Protein AF-A0A6D2J225-F1 (afdb_monomer_lite)

Sequence (100 aa):
MMEEILPDSVEFRIPGHLERPYDAPAGWMCLYECMFTEFGMNFPLSPLFLQFAADRGVPTSQLTHGVVRHIVFTEALARAAGVVFDRLVIKDDGVVNRIK

Structure (mmCIF, N/CA/C/O backbone):
data_AF-A0A6D2J225-F1
#
_entry.id   AF-A0A6D2J225-F1
#
loop_
_atom_site.group_PDB
_atom_site.id
_atom_site.type_symbol
_atom_site.label_atom_id
_atom_site.label_alt_id
_atom_site.label_comp_id
_atom_site.label_asym_id
_atom_site.label_entity_id
_atom_site.label_seq_id
_atom_site.pdbx_PDB_ins_code
_atom_site.Cartn_x
_atom_site.Cartn_y
_atom_site.Cartn_z
_atom_site.occupancy
_atom_site.B_iso_or_equiv
_atom_site.auth_seq_id
_atom_site.auth_comp_id
_atom_site.auth_asym_id
_atom_site.auth_atom_id
_atom_site.pdbx_PDB_model_num
ATOM 1 N N . MET A 1 1 ? 7.426 -18.902 -7.276 1.00 39.75 1 MET A N 1
ATOM 2 C CA . MET A 1 1 ? 6.743 -17.846 -8.047 1.00 39.75 1 MET A CA 1
ATOM 3 C C . MET A 1 1 ? 5.267 -18.149 -7.958 1.00 39.75 1 MET A C 1
ATOM 5 O O . MET A 1 1 ? 4.865 -19.195 -8.445 1.00 39.75 1 MET A O 1
ATOM 9 N N . MET A 1 2 ? 4.514 -17.351 -7.210 1.00 40.78 2 MET A N 1
ATOM 10 C CA . MET A 1 2 ? 3.079 -17.559 -7.053 1.00 40.78 2 MET A CA 1
ATOM 11 C C . MET A 1 2 ? 2.405 -16.824 -8.211 1.00 40.78 2 MET A C 1
ATOM 13 O O . MET A 1 2 ? 2.425 -15.599 -8.245 1.00 40.78 2 MET A O 1
ATOM 17 N N . GLU A 1 3 ? 1.901 -17.570 -9.195 1.00 43.62 3 GLU A N 1
ATOM 18 C CA . GLU A 1 3 ? 0.947 -17.059 -10.185 1.00 43.62 3 GLU A CA 1
ATOM 19 C C . GLU A 1 3 ? -0.397 -16.845 -9.473 1.00 43.62 3 GLU A C 1
ATOM 21 O O . GLU A 1 3 ? -1.339 -17.617 -9.631 1.00 43.62 3 GLU A O 1
ATOM 26 N N . GLU A 1 4 ? -0.489 -15.825 -8.620 1.00 58.62 4 GLU A N 1
ATOM 27 C CA . GLU A 1 4 ? -1.797 -15.239 -8.346 1.00 58.62 4 GLU A CA 1
ATOM 28 C C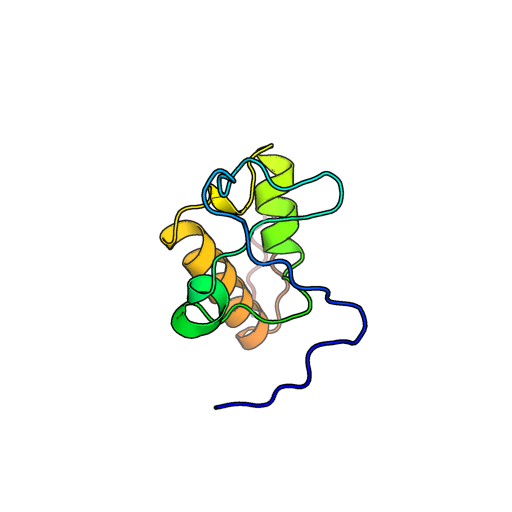 . GLU A 1 4 ? -2.162 -14.411 -9.574 1.00 58.62 4 GLU A C 1
ATOM 30 O O . GLU A 1 4 ? -1.495 -13.431 -9.907 1.00 58.62 4 GLU A O 1
ATOM 35 N N . ILE A 1 5 ? -3.178 -14.878 -10.298 1.00 59.19 5 ILE A N 1
ATOM 36 C CA . ILE A 1 5 ? -3.710 -14.204 -11.478 1.00 59.19 5 ILE A CA 1
ATOM 37 C C . ILE A 1 5 ? -4.188 -12.825 -11.017 1.00 59.19 5 ILE A C 1
ATOM 39 O O . ILE A 1 5 ? -5.167 -12.706 -10.278 1.00 59.19 5 ILE A O 1
ATOM 43 N N . LEU A 1 6 ? -3.443 -11.792 -11.410 1.00 68.12 6 LEU A N 1
ATOM 44 C CA . LEU A 1 6 ? -3.800 -10.402 -11.164 1.00 68.12 6 LEU A CA 1
ATOM 45 C C . LEU A 1 6 ? -5.194 -10.130 -11.746 1.00 68.12 6 LEU A C 1
ATOM 47 O O . LEU A 1 6 ? -5.505 -10.645 -12.820 1.00 68.12 6 LEU A O 1
ATOM 51 N N . PRO A 1 7 ? -6.040 -9.331 -11.073 1.00 73.81 7 PRO A N 1
ATOM 52 C CA . PRO A 1 7 ? -7.346 -8.991 -11.620 1.00 73.81 7 PRO A CA 1
ATOM 53 C C . PRO A 1 7 ? -7.202 -8.305 -12.985 1.00 73.81 7 PRO A C 1
ATOM 55 O O . PRO A 1 7 ? -6.353 -7.424 -13.129 1.00 73.81 7 PRO A O 1
ATOM 58 N N . ASP A 1 8 ? -8.091 -8.613 -13.937 1.00 78.06 8 ASP A N 1
ATOM 59 C CA . ASP A 1 8 ? -8.126 -7.992 -15.279 1.00 78.06 8 ASP A CA 1
ATOM 60 C C . ASP A 1 8 ? -8.223 -6.451 -15.239 1.00 78.06 8 ASP A C 1
ATOM 62 O O . ASP A 1 8 ? -7.954 -5.768 -16.223 1.00 78.06 8 ASP A O 1
ATOM 66 N N . SER A 1 9 ? -8.617 -5.887 -14.093 1.00 80.62 9 SER A N 1
ATOM 67 C CA . SER A 1 9 ? -8.736 -4.449 -13.853 1.00 80.62 9 SER A CA 1
ATOM 68 C C . SER A 1 9 ? -7.430 -3.756 -13.443 1.00 80.62 9 SER A C 1
ATOM 70 O O . SER A 1 9 ? -7.462 -2.559 -13.160 1.00 80.62 9 SER A O 1
ATOM 72 N N . VAL A 1 10 ? -6.313 -4.479 -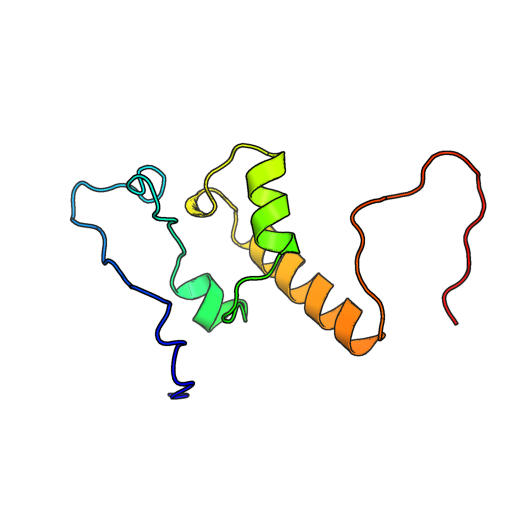13.313 1.00 83.12 10 VAL A N 1
ATOM 73 C CA . VAL A 1 10 ? -5.023 -3.907 -12.897 1.00 83.12 10 VAL A CA 1
ATOM 74 C C . VAL A 1 10 ? -4.107 -3.758 -14.106 1.00 83.12 10 VAL A C 1
ATOM 76 O O . VAL A 1 10 ? -3.683 -4.740 -14.708 1.00 83.12 10 VAL A O 1
ATOM 79 N N . GLU A 1 11 ? -3.752 -2.515 -14.421 1.00 88.00 11 GLU A N 1
ATOM 80 C CA . GLU A 1 11 ? -2.759 -2.194 -15.443 1.00 88.00 11 GLU A CA 1
ATOM 81 C C . GLU A 1 11 ? -1.436 -1.783 -14.784 1.00 88.00 11 GLU A C 1
ATOM 83 O O . GLU A 1 11 ? -1.412 -1.002 -13.830 1.00 88.00 11 GLU A O 1
ATOM 88 N N . PHE A 1 12 ? -0.321 -2.301 -15.303 1.00 87.69 12 PHE A N 1
ATOM 89 C CA . PHE A 1 12 ? 1.019 -1.956 -14.834 1.00 87.69 12 PHE A CA 1
ATOM 90 C C . PHE A 1 12 ? 1.728 -1.068 -15.845 1.00 87.69 12 PHE A C 1
ATOM 92 O O . PHE A 1 12 ? 1.771 -1.359 -17.039 1.00 87.69 12 PHE A O 1
ATOM 99 N N . ARG A 1 13 ? 2.377 -0.023 -15.334 1.00 88.88 13 ARG A N 1
ATOM 100 C CA . ARG A 1 13 ? 3.251 0.852 -16.108 1.00 88.88 13 ARG A CA 1
ATOM 101 C C . ARG A 1 13 ? 4.601 0.940 -15.425 1.00 88.88 13 ARG A C 1
ATOM 103 O O . ARG A 1 13 ? 4.696 1.368 -14.278 1.00 88.88 13 ARG A O 1
ATOM 110 N N . ILE A 1 14 ? 5.646 0.561 -16.151 1.00 88.62 14 ILE A N 1
ATOM 111 C CA . ILE A 1 14 ? 7.019 0.734 -15.685 1.00 88.62 14 ILE A CA 1
ATOM 112 C C . ILE A 1 14 ? 7.429 2.190 -15.949 1.00 88.62 14 ILE A C 1
ATOM 114 O O . ILE A 1 14 ? 7.339 2.629 -17.099 1.00 88.62 14 ILE A O 1
ATOM 118 N N . PRO A 1 15 ? 7.844 2.956 -14.922 1.00 87.50 15 PRO A N 1
ATOM 119 C CA . PRO A 1 15 ? 8.266 4.338 -15.112 1.00 87.50 15 PRO A CA 1
ATOM 120 C C . PRO A 1 15 ? 9.547 4.411 -15.955 1.00 87.50 15 PRO A C 1
ATOM 122 O O . PRO A 1 15 ? 10.463 3.600 -15.803 1.00 87.50 15 PRO A O 1
ATOM 125 N N . GLY A 1 16 ? 9.624 5.405 -16.838 1.00 87.75 16 GLY A N 1
ATOM 126 C CA . GLY A 1 16 ? 10.828 5.717 -17.603 1.00 87.75 16 GLY A CA 1
ATOM 127 C C . GLY A 1 16 ? 11.925 6.368 -16.753 1.00 87.75 16 GLY A C 1
ATOM 128 O O . GLY A 1 16 ? 11.697 6.836 -15.644 1.00 87.75 16 GLY A O 1
ATOM 129 N N . HIS A 1 17 ? 13.137 6.469 -17.305 1.00 88.62 17 HIS A N 1
ATOM 130 C CA . HIS A 1 17 ? 14.332 6.948 -16.589 1.00 88.62 17 HIS A CA 1
ATOM 131 C C . HIS A 1 17 ? 14.236 8.364 -15.973 1.00 88.62 17 HIS A C 1
ATOM 133 O O . HIS A 1 17 ? 14.911 8.661 -14.983 1.00 88.62 17 HIS A O 1
ATOM 139 N N . LEU A 1 18 ? 13.426 9.256 -16.553 1.00 90.31 18 LEU A N 1
ATOM 140 C CA .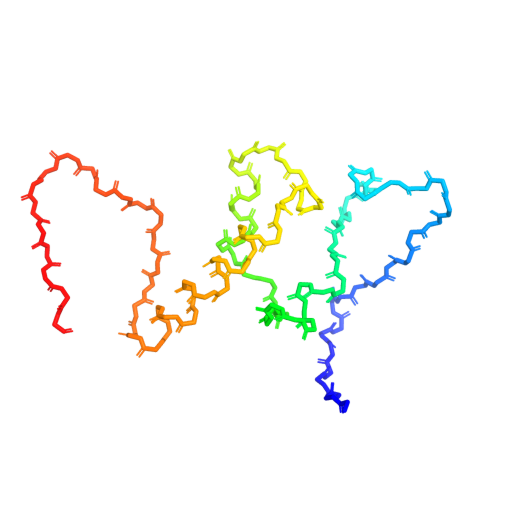 LEU A 1 18 ? 13.218 10.615 -16.032 1.00 90.31 18 LEU A CA 1
ATOM 141 C C . LEU A 1 18 ? 12.005 10.722 -15.114 1.00 90.31 18 LEU A C 1
ATOM 143 O O . LEU A 1 18 ? 11.879 11.716 -14.404 1.00 90.31 18 LEU A O 1
ATOM 147 N N . GLU A 1 19 ? 11.132 9.720 -15.110 1.00 90.06 19 GLU A N 1
ATOM 148 C CA . GLU A 1 19 ? 9.946 9.735 -14.268 1.00 90.06 19 GLU A CA 1
ATOM 149 C C . GLU A 1 19 ? 10.341 9.468 -12.821 1.00 90.06 19 GLU A C 1
ATOM 151 O O . GLU A 1 19 ? 11.240 8.674 -12.521 1.00 90.06 19 GLU A O 1
ATOM 156 N N . ARG A 1 20 ? 9.698 10.189 -11.907 1.00 88.44 20 ARG A N 1
ATOM 157 C CA . ARG A 1 20 ? 9.947 10.053 -10.476 1.00 88.44 20 ARG A CA 1
ATOM 158 C C . ARG A 1 20 ? 8.785 9.312 -9.826 1.00 88.44 20 ARG A C 1
ATOM 160 O O . ARG A 1 20 ? 7.648 9.468 -10.264 1.00 88.44 20 ARG A O 1
ATOM 167 N N . PRO A 1 21 ? 9.027 8.558 -8.740 1.00 86.75 21 PRO A N 1
ATOM 168 C CA . PRO A 1 21 ? 7.963 7.831 -8.050 1.00 86.75 21 PRO A CA 1
ATOM 169 C C . PRO A 1 21 ? 6.798 8.712 -7.572 1.00 86.75 21 PRO A C 1
ATOM 171 O O . PRO A 1 21 ? 5.668 8.244 -7.470 1.00 86.75 21 PRO A O 1
ATOM 174 N N . TYR A 1 22 ? 7.047 9.984 -7.254 1.00 84.94 22 TYR A N 1
ATOM 175 C CA . TYR A 1 22 ? 6.024 10.934 -6.796 1.00 84.94 22 TYR A CA 1
ATOM 176 C C . TYR A 1 22 ? 5.318 11.692 -7.934 1.00 84.94 22 TYR A C 1
ATOM 178 O O . TYR A 1 22 ? 4.352 12.394 -7.660 1.00 84.94 22 TYR A O 1
ATOM 186 N N . ASP A 1 23 ? 5.741 11.493 -9.186 1.00 86.00 23 ASP A N 1
ATOM 187 C CA . ASP A 1 23 ? 5.187 12.138 -10.385 1.00 86.00 23 ASP A CA 1
ATOM 188 C C . ASP A 1 23 ? 4.357 11.144 -11.222 1.00 86.00 23 ASP A C 1
ATOM 190 O O . ASP A 1 23 ? 4.425 11.124 -12.452 1.00 86.00 23 ASP A O 1
ATOM 194 N N . ALA A 1 24 ? 3.595 10.263 -10.563 1.00 89.50 24 ALA A N 1
ATOM 195 C CA . ALA A 1 24 ? 2.710 9.332 -11.264 1.00 89.50 24 ALA A CA 1
ATOM 196 C C . ALA A 1 24 ? 1.679 10.107 -12.123 1.00 89.50 24 ALA A C 1
ATOM 198 O O . ALA A 1 24 ? 1.126 11.101 -11.644 1.00 89.50 24 ALA A O 1
ATOM 199 N N . PRO A 1 25 ? 1.393 9.682 -13.373 1.00 89.50 25 PRO A N 1
ATOM 200 C CA . PRO A 1 25 ? 0.414 10.367 -14.216 1.00 89.50 25 PRO A CA 1
ATOM 201 C C . PRO A 1 25 ? -0.986 10.392 -13.596 1.00 89.50 25 PRO A C 1
ATOM 203 O O . PRO A 1 25 ? -1.334 9.549 -12.772 1.00 89.50 25 PRO A O 1
ATOM 206 N N . ALA A 1 26 ? -1.836 11.320 -14.040 1.00 88.44 26 ALA A N 1
ATOM 207 C CA . ALA A 1 26 ? -3.226 11.369 -13.592 1.00 88.44 26 ALA A CA 1
ATOM 208 C C . ALA A 1 26 ? -3.940 10.025 -13.843 1.00 88.44 26 ALA A C 1
ATOM 210 O O . ALA A 1 26 ? -3.870 9.475 -14.940 1.00 88.44 26 ALA A O 1
ATOM 211 N N . GLY A 1 27 ? -4.611 9.500 -12.814 1.00 88.25 27 GLY A N 1
ATOM 212 C CA . GLY A 1 27 ? -5.246 8.176 -12.842 1.00 88.25 27 GLY A CA 1
ATOM 213 C C . GLY A 1 27 ? -4.316 7.011 -12.485 1.00 88.25 27 GLY A C 1
ATOM 214 O O . GLY A 1 27 ? -4.795 5.895 -12.320 1.00 88.25 27 GLY A O 1
ATOM 215 N N . TRP A 1 28 ? -3.019 7.264 -12.305 1.00 89.81 28 TRP A N 1
ATOM 216 C CA . TRP A 1 28 ? -2.035 6.270 -11.888 1.00 89.81 28 TRP A CA 1
ATOM 217 C C . TRP A 1 28 ? -1.572 6.525 -10.457 1.00 89.81 28 TRP A C 1
ATOM 219 O O . TRP A 1 28 ? -1.503 7.661 -9.988 1.00 89.81 28 TRP A O 1
ATOM 229 N N . MET A 1 29 ? -1.187 5.453 -9.773 1.00 90.19 29 MET A N 1
ATOM 230 C CA . MET A 1 29 ? -0.485 5.525 -8.497 1.00 90.19 29 MET A CA 1
ATOM 231 C C . MET A 1 29 ? 0.820 4.742 -8.586 1.00 90.19 29 MET A C 1
ATOM 233 O O . MET A 1 29 ? 0.887 3.702 -9.239 1.00 90.19 29 MET A O 1
ATOM 237 N N . CYS A 1 30 ? 1.864 5.232 -7.923 1.00 92.62 30 CYS A N 1
ATOM 238 C CA . CYS A 1 30 ? 3.131 4.519 -7.851 1.00 92.62 30 CYS A CA 1
ATOM 239 C C . CYS A 1 30 ? 3.169 3.632 -6.600 1.00 92.62 30 CYS A C 1
ATOM 241 O O . CYS A 1 30 ? 2.936 4.101 -5.480 1.00 92.62 30 CYS A O 1
ATOM 243 N N . LEU A 1 31 ? 3.489 2.355 -6.806 1.00 91.75 31 LEU A N 1
ATOM 244 C CA . LEU A 1 31 ? 3.747 1.361 -5.769 1.00 91.75 31 LEU A CA 1
ATOM 245 C C . LEU A 1 31 ? 5.092 0.700 -6.051 1.00 91.75 31 LEU A C 1
ATOM 247 O O . LEU A 1 31 ? 5.432 0.456 -7.208 1.00 91.75 31 LEU A O 1
ATOM 251 N N . TYR A 1 32 ? 5.851 0.408 -4.997 1.00 90.94 32 TYR A N 1
ATOM 252 C CA . TYR A 1 32 ? 7.106 -0.325 -5.137 1.00 90.94 32 TYR A CA 1
ATOM 253 C C . TYR A 1 32 ? 6.847 -1.828 -5.087 1.00 90.94 32 TYR A C 1
ATOM 255 O O . TYR A 1 32 ? 6.037 -2.297 -4.290 1.00 90.94 32 TYR A O 1
ATOM 263 N N . GLU A 1 33 ? 7.596 -2.587 -5.883 1.00 89.81 33 GLU A N 1
ATOM 264 C CA . GLU A 1 33 ? 7.540 -4.052 -5.903 1.00 89.81 33 GLU A CA 1
ATOM 265 C C . GLU A 1 33 ? 7.733 -4.664 -4.504 1.00 89.81 33 GLU A C 1
ATOM 267 O O . GLU A 1 33 ? 6.986 -5.562 -4.118 1.00 89.81 33 GLU A O 1
ATOM 272 N N . CYS A 1 34 ? 8.650 -4.110 -3.697 1.00 91.56 34 CYS A N 1
ATOM 273 C CA . CYS A 1 34 ? 8.917 -4.567 -2.328 1.00 91.56 34 CYS A CA 1
ATOM 274 C C . CYS A 1 34 ? 7.685 -4.513 -1.407 1.00 91.56 34 CYS A C 1
ATOM 276 O O . C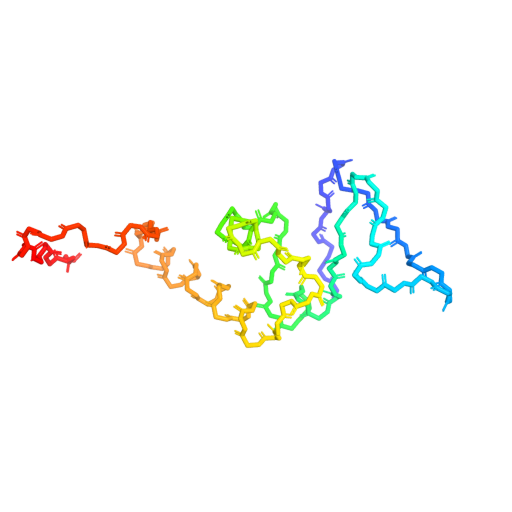YS A 1 34 ? 7.587 -5.291 -0.458 1.00 91.56 34 CYS A O 1
ATOM 278 N N . MET A 1 35 ? 6.704 -3.648 -1.693 1.00 91.81 35 MET A N 1
ATOM 279 C CA . MET A 1 35 ? 5.457 -3.609 -0.924 1.00 91.81 35 MET A CA 1
ATOM 280 C C . MET A 1 35 ? 4.684 -4.927 -1.045 1.00 91.81 35 MET A C 1
ATOM 282 O O . MET A 1 35 ? 4.076 -5.371 -0.071 1.00 91.81 35 MET A O 1
ATOM 286 N N . PHE A 1 36 ? 4.754 -5.576 -2.206 1.00 90.75 36 PHE A N 1
ATOM 287 C CA . PHE A 1 36 ? 4.104 -6.856 -2.474 1.00 90.75 36 PHE A CA 1
ATOM 288 C C . PHE A 1 36 ? 5.008 -8.024 -2.083 1.00 90.75 36 PHE A C 1
ATOM 290 O O . PHE A 1 36 ? 4.594 -8.908 -1.337 1.00 90.75 36 PHE A O 1
ATOM 297 N N . THR A 1 37 ? 6.264 -8.004 -2.533 1.00 91.31 37 THR A N 1
ATOM 298 C CA . THR A 1 37 ? 7.176 -9.146 -2.382 1.00 91.31 37 THR A CA 1
ATOM 299 C C . THR A 1 37 ? 7.723 -9.308 -0.966 1.00 91.31 37 THR A C 1
ATOM 301 O O . THR A 1 37 ? 7.943 -10.436 -0.530 1.00 91.31 37 THR A O 1
ATOM 304 N N . GLU A 1 38 ? 7.916 -8.213 -0.225 1.00 93.06 38 GLU A N 1
ATOM 305 C CA . GLU A 1 38 ? 8.501 -8.246 1.121 1.00 93.06 38 GLU A CA 1
ATOM 306 C C . GLU A 1 38 ? 7.501 -7.903 2.227 1.00 93.06 38 GLU A C 1
ATOM 308 O O . GLU A 1 38 ? 7.638 -8.397 3.348 1.00 93.06 38 GLU A O 1
ATOM 313 N N . PHE A 1 39 ? 6.533 -7.013 1.971 1.00 91.75 39 PHE A N 1
ATOM 314 C CA . PHE A 1 39 ? 5.633 -6.519 3.027 1.00 91.75 39 PHE A CA 1
ATOM 315 C C . PHE A 1 39 ? 4.269 -7.206 3.036 1.00 91.75 39 PHE A C 1
ATOM 317 O O . PHE A 1 39 ? 3.542 -7.034 4.010 1.00 91.75 39 PHE A O 1
ATOM 324 N N . GLY A 1 40 ? 3.944 -8.006 2.015 1.00 90.50 40 GLY A N 1
ATOM 325 C CA . GLY A 1 40 ? 2.710 -8.794 1.951 1.00 90.50 40 GLY A CA 1
ATOM 326 C C . GLY A 1 40 ? 1.474 -8.009 1.507 1.00 90.50 40 GLY A C 1
ATOM 327 O O . GLY A 1 40 ? 0.351 -8.435 1.785 1.00 90.50 40 GLY A O 1
ATOM 328 N N . MET A 1 41 ? 1.655 -6.861 0.846 1.00 91.44 41 MET A N 1
ATOM 329 C CA . MET A 1 41 ? 0.559 -6.184 0.151 1.00 91.44 41 MET A CA 1
ATOM 330 C C . MET A 1 41 ? 0.058 -7.066 -0.998 1.00 91.44 41 MET A C 1
ATOM 332 O O . MET A 1 41 ? 0.856 -7.704 -1.672 1.00 91.44 41 MET A O 1
ATOM 336 N N . ASN A 1 42 ? -1.253 -7.083 -1.229 1.00 89.38 42 ASN A N 1
ATOM 337 C CA . ASN A 1 42 ? -1.886 -7.837 -2.311 1.00 89.38 42 ASN A CA 1
ATOM 338 C C . ASN A 1 42 ? -3.029 -7.031 -2.931 1.00 89.38 42 ASN A C 1
ATOM 340 O O . ASN A 1 42 ? -3.481 -6.042 -2.346 1.00 89.38 42 ASN A O 1
ATOM 344 N N . PHE A 1 43 ? -3.483 -7.451 -4.114 1.00 86.25 43 PHE A N 1
ATOM 345 C CA . PHE A 1 43 ? -4.670 -6.886 -4.753 1.00 86.25 43 PHE A CA 1
ATOM 346 C C . PHE A 1 43 ? -5.958 -7.593 -4.289 1.00 86.25 43 PHE A C 1
ATOM 348 O O . PHE A 1 43 ? -5.934 -8.801 -4.053 1.00 86.25 43 PHE A O 1
ATOM 355 N N . PRO A 1 44 ? -7.095 -6.872 -4.202 1.00 87.44 44 PRO A N 1
ATOM 356 C CA . PRO A 1 44 ? -7.211 -5.414 -4.308 1.00 87.44 44 PRO A CA 1
ATOM 357 C C . PRO A 1 44 ? -6.485 -4.706 -3.155 1.00 87.44 44 PRO A C 1
ATOM 359 O O . PRO A 1 44 ? -6.391 -5.242 -2.053 1.00 87.44 44 PRO A O 1
ATOM 362 N N . LEU A 1 45 ? -5.970 -3.499 -3.416 1.00 87.88 45 LEU A N 1
ATOM 363 C CA . LEU A 1 45 ? -5.244 -2.738 -2.400 1.00 87.88 45 LEU A CA 1
ATOM 364 C C . LEU A 1 45 ? -6.134 -2.461 -1.189 1.00 87.88 45 LEU A C 1
ATOM 366 O O . LEU A 1 45 ? -7.326 -2.178 -1.316 1.00 87.88 45 LEU A O 1
ATOM 370 N N . SER A 1 46 ? -5.513 -2.484 -0.015 1.00 86.38 46 SER A N 1
ATOM 371 C CA . SER A 1 46 ? -6.160 -2.154 1.247 1.00 86.38 46 SER A CA 1
ATOM 372 C C . SER A 1 46 ? -6.847 -0.777 1.201 1.00 86.38 46 SER A C 1
ATOM 374 O O . SER A 1 46 ? -6.182 0.233 0.936 1.00 86.38 46 SER A O 1
ATOM 376 N N . PRO A 1 47 ? -8.145 -0.684 1.548 1.00 87.12 47 PRO A N 1
ATOM 377 C CA . PRO A 1 47 ? -8.809 0.602 1.744 1.00 87.12 47 PRO A CA 1
ATOM 378 C C . PRO A 1 47 ? -8.138 1.444 2.834 1.00 87.12 47 PRO A C 1
ATOM 380 O O . PRO A 1 47 ? -8.045 2.660 2.694 1.00 87.12 47 PRO A O 1
ATOM 383 N N . LEU A 1 48 ? -7.616 0.809 3.891 1.00 87.12 48 LEU A N 1
ATOM 384 C CA . LEU A 1 48 ? -6.895 1.495 4.963 1.00 87.12 48 LEU A CA 1
ATOM 385 C C . LEU A 1 48 ? -5.608 2.141 4.441 1.00 87.12 48 LEU A C 1
ATOM 387 O O . LEU A 1 48 ? -5.310 3.279 4.798 1.00 87.12 48 LEU A O 1
ATOM 391 N N . PHE A 1 49 ? -4.865 1.449 3.578 1.00 90.19 49 PHE A N 1
ATOM 392 C CA . PHE A 1 49 ? -3.671 1.986 2.926 1.00 90.19 49 PHE A CA 1
ATOM 393 C C . PHE A 1 49 ? -3.995 3.190 2.032 1.00 90.19 49 PHE A C 1
ATOM 395 O O . PHE A 1 49 ? -3.357 4.239 2.153 1.00 90.19 49 PHE A O 1
ATOM 402 N N . LEU A 1 50 ? -5.012 3.061 1.177 1.00 89.94 50 LEU A N 1
ATOM 403 C CA . LEU A 1 50 ? -5.430 4.129 0.268 1.00 89.94 50 LEU A CA 1
ATOM 404 C C . LEU A 1 50 ? -5.938 5.355 1.037 1.00 89.94 50 LEU A C 1
ATOM 406 O O . LEU A 1 50 ? -5.498 6.475 0.774 1.00 89.94 50 LEU A O 1
ATOM 410 N N . GLN A 1 51 ? -6.789 5.144 2.043 1.00 88.75 51 GLN A N 1
ATOM 411 C CA . GLN A 1 51 ? -7.294 6.216 2.897 1.00 88.75 51 GLN A CA 1
ATOM 412 C C . GLN A 1 51 ? -6.166 6.866 3.708 1.00 88.75 51 GLN A C 1
ATOM 414 O O . GLN A 1 51 ? -6.133 8.085 3.854 1.00 88.75 51 GLN A O 1
ATOM 419 N N . PHE A 1 52 ? -5.192 6.083 4.190 1.00 89.81 52 PHE A N 1
ATOM 420 C CA . PHE A 1 52 ? -4.042 6.611 4.925 1.00 89.81 52 PHE A CA 1
ATOM 421 C C . PHE A 1 52 ? -3.279 7.663 4.117 1.00 89.81 52 PHE A C 1
ATOM 423 O O . PHE A 1 52 ? -2.935 8.714 4.673 1.00 89.81 52 PHE A O 1
ATOM 430 N N . ALA A 1 53 ? -2.999 7.357 2.847 1.00 90.19 53 ALA A N 1
ATOM 431 C CA . ALA A 1 53 ? -2.297 8.241 1.923 1.00 90.19 53 ALA A CA 1
ATOM 432 C C . ALA A 1 53 ? -3.156 9.461 1.557 1.00 90.19 53 ALA A C 1
ATOM 434 O O . ALA A 1 53 ? -2.681 10.594 1.665 1.00 90.19 53 ALA A O 1
ATOM 435 N N . ALA A 1 54 ? -4.429 9.230 1.213 1.00 89.81 54 ALA A N 1
ATOM 436 C CA . ALA A 1 54 ? -5.382 10.275 0.845 1.00 89.81 54 ALA A CA 1
ATOM 437 C C . ALA A 1 54 ? -5.566 11.317 1.961 1.00 89.81 54 ALA A C 1
ATOM 439 O O . ALA A 1 54 ? -5.427 12.511 1.706 1.00 89.81 54 ALA A O 1
ATOM 440 N N . ASP A 1 55 ? -5.762 10.878 3.209 1.00 90.00 55 ASP A N 1
ATOM 441 C CA . ASP A 1 55 ? -5.932 11.760 4.377 1.00 90.00 55 ASP A CA 1
ATOM 442 C C . ASP A 1 55 ? -4.727 12.677 4.623 1.00 90.00 55 ASP A C 1
ATOM 444 O O . ASP A 1 55 ? -4.849 13.730 5.245 1.00 90.00 55 ASP A O 1
ATOM 448 N N . ARG A 1 56 ? -3.535 12.255 4.191 1.00 88.88 56 ARG A N 1
ATOM 449 C CA . ARG A 1 56 ? -2.286 13.011 4.355 1.00 88.88 56 ARG A CA 1
ATOM 450 C C . ARG A 1 56 ? -1.940 13.861 3.142 1.00 88.88 56 ARG A C 1
ATOM 452 O O . ARG A 1 56 ? -0.987 14.628 3.222 1.00 88.88 56 ARG A O 1
ATOM 459 N N . GLY A 1 57 ? -2.670 13.715 2.036 1.00 89.94 57 GLY A N 1
ATOM 460 C CA . GLY A 1 57 ? -2.342 14.375 0.776 1.00 89.94 57 GLY A CA 1
ATOM 461 C C . GLY A 1 57 ? -0.958 13.993 0.244 1.00 89.94 57 GLY A C 1
ATOM 462 O O . GLY A 1 57 ? -0.318 14.810 -0.413 1.00 89.94 57 GLY A O 1
ATOM 463 N N . VAL A 1 58 ? -0.472 12.784 0.555 1.00 89.88 58 VAL A N 1
ATOM 464 C CA . VAL A 1 58 ? 0.847 12.306 0.112 1.00 89.88 58 VAL A CA 1
ATOM 465 C C . VAL A 1 58 ? 0.701 11.183 -0.914 1.00 89.88 58 VAL A C 1
ATOM 467 O O . VAL A 1 58 ? -0.139 10.297 -0.730 1.00 89.88 58 VAL A O 1
ATOM 470 N N . PRO A 1 59 ? 1.531 11.157 -1.972 1.00 89.88 59 PRO A N 1
ATOM 471 C CA . PRO A 1 59 ? 1.615 10.005 -2.861 1.00 89.88 59 PRO A CA 1
ATOM 472 C C . PRO A 1 59 ? 2.021 8.744 -2.092 1.00 89.88 59 PRO A C 1
ATOM 474 O O . PRO A 1 59 ? 2.877 8.790 -1.206 1.00 89.88 59 PRO A O 1
ATOM 477 N N . THR A 1 60 ? 1.477 7.588 -2.473 1.00 90.94 60 THR A N 1
ATOM 478 C CA . THR A 1 60 ? 1.831 6.291 -1.868 1.00 90.94 60 THR A CA 1
ATOM 479 C C . THR A 1 60 ? 3.319 5.964 -1.974 1.00 90.94 60 THR A C 1
ATOM 481 O O . THR A 1 60 ? 3.875 5.328 -1.083 1.00 90.94 60 THR A O 1
ATOM 484 N N . SER A 1 61 ? 3.990 6.463 -3.012 1.00 91.25 61 SER A N 1
ATOM 485 C CA . SER A 1 61 ? 5.435 6.337 -3.223 1.00 91.25 61 SER A CA 1
ATOM 486 C C . SER A 1 61 ? 6.302 7.114 -2.229 1.00 91.25 61 SER A C 1
ATOM 488 O O . SER A 1 61 ? 7.507 6.866 -2.160 1.00 91.25 61 SER A O 1
ATOM 490 N N . GLN A 1 62 ? 5.717 8.041 -1.464 1.00 91.69 62 GLN A N 1
ATOM 491 C CA . GLN A 1 62 ? 6.398 8.766 -0.387 1.00 91.69 62 GLN A CA 1
ATOM 492 C C . GLN A 1 62 ? 6.183 8.127 0.992 1.00 91.69 62 GLN A C 1
ATOM 494 O O . GLN A 1 62 ? 6.780 8.565 1.977 1.00 91.69 62 GLN A O 1
ATOM 499 N N . LEU A 1 63 ? 5.349 7.088 1.092 1.00 91.94 63 LEU A N 1
ATOM 500 C CA . LEU A 1 63 ? 5.194 6.349 2.339 1.00 91.94 63 LEU A CA 1
ATOM 501 C C . LEU A 1 63 ? 6.460 5.541 2.621 1.00 91.94 63 LEU A C 1
ATOM 503 O O . LEU A 1 63 ? 6.961 4.806 1.771 1.00 91.94 63 LEU A O 1
ATOM 507 N N . THR A 1 64 ? 6.972 5.657 3.845 1.00 92.75 64 THR A N 1
ATOM 508 C CA . THR A 1 64 ? 8.131 4.868 4.261 1.00 92.75 64 THR A CA 1
ATOM 509 C C . THR A 1 64 ? 7.755 3.393 4.375 1.00 92.75 64 THR A C 1
ATOM 511 O O . THR A 1 64 ? 6.616 3.045 4.697 1.00 92.75 64 THR A O 1
ATOM 514 N N . HIS A 1 65 ? 8.736 2.507 4.190 1.00 92.50 65 HIS A N 1
ATOM 515 C CA . HIS A 1 65 ? 8.537 1.059 4.332 1.00 92.50 65 HIS A CA 1
ATOM 516 C C . HIS A 1 65 ? 7.916 0.686 5.686 1.00 92.50 65 HIS A C 1
ATOM 518 O O . HIS A 1 65 ? 7.068 -0.200 5.758 1.00 92.50 65 HIS A O 1
ATOM 524 N N . GLY A 1 66 ? 8.300 1.397 6.755 1.00 93.44 66 GLY A N 1
ATOM 525 C CA . GLY A 1 66 ? 7.737 1.204 8.089 1.00 93.44 66 GLY A CA 1
ATOM 526 C C . GLY A 1 66 ? 6.228 1.436 8.123 1.00 93.44 66 GLY A C 1
ATOM 527 O O . GLY A 1 66 ? 5.502 0.600 8.652 1.00 93.44 66 GLY A O 1
ATOM 528 N N . VAL A 1 67 ? 5.738 2.515 7.504 1.00 92.19 67 VAL A N 1
ATOM 529 C CA . VAL A 1 67 ? 4.296 2.806 7.434 1.00 92.19 67 VAL A CA 1
ATOM 530 C C . VAL A 1 67 ? 3.550 1.701 6.692 1.00 92.19 67 VAL A C 1
ATOM 532 O O . VAL A 1 67 ? 2.554 1.194 7.204 1.00 92.19 67 VAL A O 1
ATOM 535 N N . VAL A 1 68 ? 4.048 1.289 5.523 1.00 93.69 68 VAL A N 1
ATOM 536 C CA . VAL A 1 68 ? 3.404 0.243 4.714 1.00 93.69 68 VAL A CA 1
ATOM 537 C C . VAL A 1 68 ? 3.336 -1.075 5.486 1.00 93.69 68 VAL A C 1
ATOM 539 O O . VAL A 1 68 ? 2.262 -1.659 5.615 1.00 93.69 68 VAL A O 1
ATOM 542 N N . ARG A 1 69 ? 4.458 -1.508 6.074 1.00 94.00 69 ARG A N 1
ATOM 543 C CA . ARG A 1 69 ? 4.525 -2.745 6.863 1.00 94.00 69 ARG A CA 1
ATOM 544 C C . ARG A 1 69 ? 3.607 -2.696 8.081 1.00 94.00 69 ARG A C 1
ATOM 546 O O . ARG A 1 69 ? 2.961 -3.693 8.390 1.00 94.00 69 ARG A O 1
ATOM 553 N N . HIS A 1 70 ? 3.522 -1.552 8.760 1.00 92.88 70 HIS A N 1
ATOM 554 C CA . HIS A 1 70 ? 2.605 -1.389 9.885 1.00 92.88 70 HIS A CA 1
ATOM 555 C C . HIS A 1 70 ? 1.146 -1.531 9.463 1.00 92.88 70 HIS A C 1
ATOM 557 O O . HIS A 1 70 ? 0.395 -2.198 10.170 1.00 92.88 70 HIS A O 1
ATOM 563 N N . ILE A 1 71 ? 0.748 -0.953 8.329 1.00 92.12 71 ILE A N 1
ATOM 564 C CA . ILE A 1 71 ? -0.622 -1.079 7.816 1.00 92.12 71 ILE A CA 1
ATOM 565 C C . ILE A 1 71 ? -0.930 -2.542 7.491 1.00 92.12 71 ILE A C 1
ATOM 567 O O . ILE A 1 71 ? -1.884 -3.082 8.047 1.00 92.12 71 ILE A O 1
ATOM 571 N N . VAL A 1 72 ? -0.084 -3.212 6.700 1.00 92.44 72 VAL A N 1
ATOM 572 C CA . VAL A 1 72 ? -0.299 -4.625 6.335 1.00 92.44 72 VAL A CA 1
ATOM 573 C C . VAL A 1 72 ? -0.368 -5.519 7.578 1.00 92.44 72 VAL A C 1
ATOM 575 O O . VAL A 1 72 ? -1.269 -6.348 7.705 1.00 92.44 72 VAL A O 1
ATOM 578 N N . PHE A 1 73 ? 0.541 -5.322 8.538 1.00 92.62 73 PHE A N 1
ATOM 579 C CA . PHE A 1 73 ? 0.529 -6.068 9.796 1.00 92.62 73 PHE A CA 1
ATOM 580 C C . PHE A 1 73 ? -0.748 -5.821 10.608 1.00 92.62 73 PHE A C 1
ATOM 582 O O . PHE A 1 73 ? -1.342 -6.760 11.135 1.00 92.62 73 PHE A O 1
ATOM 589 N N . THR A 1 74 ? -1.190 -4.566 10.689 1.00 90.00 74 THR A N 1
ATOM 590 C CA . THR A 1 74 ? -2.407 -4.177 11.415 1.00 90.00 74 THR A CA 1
ATOM 591 C C . THR A 1 74 ? -3.635 -4.848 10.808 1.00 90.00 74 THR A C 1
ATOM 593 O O . THR A 1 74 ? -4.459 -5.400 11.533 1.00 90.00 74 THR A O 1
ATOM 596 N N . GLU A 1 75 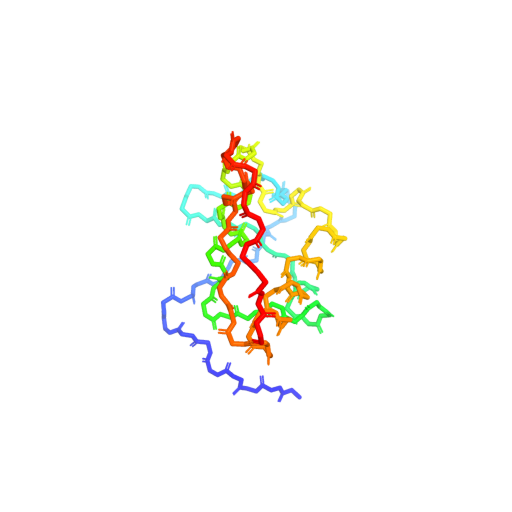? -3.737 -4.892 9.483 1.00 88.88 75 GLU A N 1
ATOM 597 C CA . GLU A 1 75 ? -4.833 -5.582 8.798 1.00 88.88 75 GLU A CA 1
ATOM 598 C C . GLU A 1 75 ? -4.796 -7.097 8.984 1.00 88.88 75 GLU A C 1
ATOM 600 O O . GLU A 1 75 ? -5.838 -7.724 9.188 1.00 88.88 75 GLU A O 1
ATOM 605 N N . ALA A 1 76 ? -3.607 -7.701 8.930 1.00 90.06 76 ALA A N 1
ATOM 606 C CA . ALA A 1 76 ? -3.442 -9.123 9.206 1.00 90.06 76 ALA A CA 1
ATOM 607 C C . ALA A 1 76 ? -3.887 -9.466 10.636 1.00 90.06 76 ALA A C 1
ATOM 609 O O . ALA A 1 76 ? -4.613 -10.442 10.835 1.00 90.06 76 ALA A O 1
ATOM 610 N N . LEU A 1 77 ? -3.520 -8.631 11.613 1.00 91.44 77 LEU A N 1
ATOM 611 C CA . LEU A 1 77 ? -3.933 -8.783 13.004 1.00 91.44 77 LEU A CA 1
ATOM 612 C C . LEU A 1 77 ? -5.450 -8.628 13.173 1.00 91.44 77 LEU A C 1
ATOM 614 O O . LEU A 1 77 ? -6.070 -9.457 13.835 1.00 91.44 77 LEU A O 1
ATOM 618 N N . ALA A 1 78 ? -6.058 -7.616 12.547 1.00 89.19 78 ALA A N 1
ATOM 619 C CA . ALA A 1 78 ? -7.511 -7.417 12.562 1.00 89.19 78 ALA A CA 1
ATOM 620 C C . ALA A 1 78 ? -8.249 -8.653 12.052 1.00 89.19 78 ALA A C 1
ATOM 622 O O . ALA A 1 78 ? -9.153 -9.168 12.707 1.00 89.19 78 ALA A O 1
ATOM 623 N N . ARG A 1 79 ? -7.807 -9.165 10.901 1.00 89.06 79 ARG A N 1
ATOM 624 C CA . ARG A 1 79 ? -8.376 -10.355 10.271 1.00 89.06 79 ARG A CA 1
ATOM 625 C C . ARG A 1 79 ? -8.260 -11.577 11.175 1.00 89.06 79 ARG A C 1
ATOM 627 O O . ARG A 1 79 ? -9.236 -12.301 11.330 1.00 89.06 79 ARG A O 1
ATOM 634 N N . ALA A 1 80 ? -7.094 -11.784 11.787 1.00 92.19 80 ALA A N 1
ATOM 635 C CA . ALA A 1 80 ? -6.868 -12.886 12.719 1.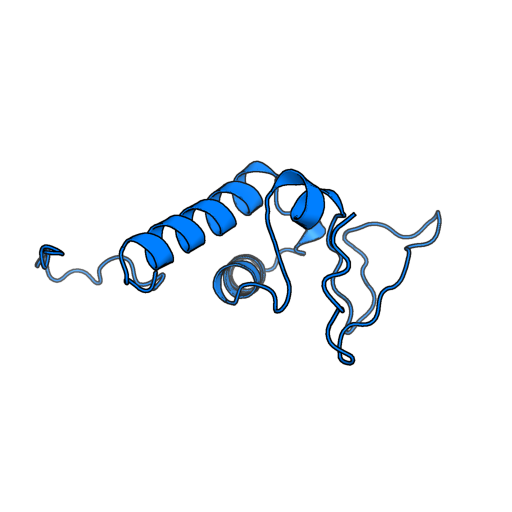00 92.19 80 ALA A CA 1
ATOM 636 C C . ALA A 1 80 ? -7.754 -12.784 13.973 1.00 92.19 80 ALA A C 1
ATOM 638 O O . ALA A 1 80 ? -8.190 -13.804 14.499 1.00 92.19 80 ALA A O 1
ATOM 639 N N . ALA A 1 81 ? -8.045 -11.565 14.427 1.00 92.44 81 ALA A N 1
ATOM 640 C CA . ALA A 1 81 ? -8.924 -11.301 15.561 1.00 92.44 81 ALA A CA 1
ATOM 641 C C . ALA A 1 81 ? -10.419 -11.208 15.186 1.00 92.44 81 ALA A C 1
ATOM 643 O O . ALA A 1 81 ? -11.255 -11.068 16.073 1.00 92.44 81 ALA A O 1
ATOM 644 N N . GLY A 1 82 ? -10.777 -11.263 13.897 1.00 90.75 82 GLY A N 1
ATOM 645 C CA . GLY A 1 82 ? -12.158 -11.088 13.436 1.00 90.75 82 GLY A CA 1
ATOM 646 C C . GLY A 1 82 ? -12.713 -9.672 13.640 1.00 90.75 82 GLY A C 1
ATOM 647 O O . GLY A 1 82 ? -13.925 -9.504 13.758 1.00 90.75 82 GLY A O 1
ATOM 648 N N . VAL A 1 83 ? -11.847 -8.655 13.693 1.00 85.56 83 VAL A N 1
ATOM 649 C CA . VAL A 1 83 ? -12.225 -7.247 13.894 1.00 85.56 83 VAL A CA 1
ATOM 650 C C . VAL A 1 83 ? -11.889 -6.402 12.670 1.00 85.56 83 VAL A C 1
ATOM 652 O O . VAL A 1 83 ? -10.977 -6.711 11.907 1.00 85.56 83 VAL A O 1
ATOM 655 N N . VAL A 1 84 ? -12.615 -5.300 12.496 1.00 77.00 84 VAL A N 1
ATOM 656 C CA . VAL A 1 84 ? -12.304 -4.283 11.487 1.00 77.00 84 VAL A CA 1
ATOM 657 C C . VAL A 1 84 ? -11.606 -3.123 12.184 1.00 77.00 84 VAL A C 1
ATOM 659 O O . VAL A 1 84 ? -12.129 -2.584 13.158 1.00 77.00 84 VAL A O 1
ATOM 662 N N . PHE A 1 85 ? -10.431 -2.729 11.690 1.00 70.38 85 PHE A N 1
ATOM 663 C CA . PHE A 1 85 ? -9.814 -1.480 12.127 1.00 70.38 85 PHE A CA 1
ATOM 664 C C . PHE A 1 85 ? -10.544 -0.308 11.483 1.00 70.38 85 PHE A C 1
ATOM 666 O O . PHE A 1 85 ? -10.321 0.015 10.318 1.00 70.38 85 PHE A O 1
ATOM 673 N N . ASP A 1 86 ? -11.404 0.332 12.266 1.00 65.88 86 ASP A N 1
ATOM 674 C CA . ASP A 1 86 ? -11.874 1.676 11.977 1.00 65.88 86 ASP A CA 1
ATOM 675 C C . ASP A 1 86 ? -10.875 2.679 12.568 1.00 65.88 86 ASP A C 1
ATOM 677 O O . ASP A 1 86 ? -10.396 2.539 13.696 1.00 65.88 86 ASP A O 1
ATOM 681 N N . ARG A 1 87 ? -10.524 3.694 11.782 1.00 57.22 87 ARG A N 1
ATOM 682 C CA . ARG A 1 87 ? -9.592 4.751 12.178 1.00 57.22 87 ARG A CA 1
ATOM 683 C C . ARG A 1 87 ? -10.214 5.741 13.164 1.00 57.22 87 ARG A C 1
ATOM 685 O O . ARG A 1 87 ? -9.510 6.634 13.638 1.00 57.22 87 ARG A O 1
ATOM 692 N N . LEU A 1 88 ? -11.504 5.592 13.479 1.00 51.75 88 LEU A N 1
ATOM 693 C CA . LEU A 1 88 ? -12.181 6.281 14.574 1.00 51.75 88 LEU A CA 1
ATOM 694 C C . LEU A 1 88 ? -11.609 5.838 15.930 1.00 51.75 88 LEU A C 1
ATOM 696 O O . LEU A 1 88 ? -12.193 5.057 16.678 1.00 51.75 88 LEU A O 1
ATOM 700 N N . VAL A 1 89 ? -10.444 6.385 16.267 1.00 43.34 89 VAL A N 1
ATOM 701 C CA . VAL A 1 89 ? -9.934 6.423 17.634 1.00 43.34 89 VAL A CA 1
ATOM 702 C C . VAL A 1 89 ? -10.865 7.338 18.426 1.00 43.34 89 VAL A C 1
ATOM 704 O O . VAL A 1 89 ? -10.856 8.542 18.209 1.00 43.34 89 VAL A O 1
ATOM 707 N N . ILE A 1 90 ? -11.694 6.735 19.282 1.00 40.38 90 ILE A N 1
ATOM 708 C CA . ILE A 1 90 ? -12.333 7.314 20.475 1.00 40.38 90 ILE A CA 1
ATOM 709 C C . ILE A 1 90 ? -12.738 8.791 20.311 1.00 40.38 90 ILE A C 1
ATOM 711 O O . ILE A 1 90 ? -11.957 9.698 20.585 1.00 40.38 90 ILE A O 1
ATOM 715 N N . LYS A 1 91 ? -14.001 9.043 19.951 1.00 32.06 91 LYS A N 1
ATOM 716 C CA . LYS A 1 91 ? -14.630 10.316 20.323 1.00 32.06 91 LYS A CA 1
ATOM 717 C C . LYS A 1 91 ? -14.929 10.256 21.825 1.00 32.06 91 LYS A C 1
ATOM 719 O O . LYS A 1 91 ? -15.684 9.385 22.242 1.00 32.06 91 LYS A O 1
ATOM 724 N N . ASP A 1 92 ? -14.214 11.084 22.582 1.00 43.72 92 ASP A N 1
ATOM 725 C CA . ASP A 1 92 ? -14.399 11.627 23.945 1.00 43.72 92 ASP A CA 1
ATOM 726 C C . ASP A 1 92 ? -15.541 11.160 24.882 1.00 43.72 92 ASP A C 1
ATOM 728 O O . ASP A 1 92 ? -15.998 11.948 25.702 1.00 43.72 92 ASP A O 1
ATOM 732 N N . ASP A 1 93 ? -15.935 9.884 24.907 1.00 41.62 93 ASP A N 1
ATOM 733 C CA . ASP A 1 93 ? -17.013 9.431 25.809 1.00 41.62 93 ASP A CA 1
ATOM 734 C C . ASP A 1 93 ? -16.600 8.281 26.752 1.00 41.62 93 ASP A C 1
ATOM 736 O O . ASP A 1 93 ? -17.440 7.635 27.373 1.00 41.62 93 ASP A O 1
ATOM 740 N N . GLY A 1 94 ? -15.299 8.018 26.923 1.00 40.22 94 GLY A N 1
ATOM 741 C CA . GLY A 1 94 ? -14.789 7.292 28.098 1.00 40.22 94 GLY A CA 1
ATOM 742 C C . GLY A 1 94 ? -15.255 5.840 28.307 1.00 40.22 94 GLY A C 1
ATOM 743 O O . GLY A 1 94 ? -15.067 5.310 29.402 1.00 40.22 94 GLY A O 1
ATOM 744 N N . VAL A 1 95 ? -15.812 5.154 27.302 1.00 40.66 95 VAL A N 1
ATOM 745 C CA . VAL A 1 95 ? -16.206 3.739 27.430 1.00 40.66 95 VAL A CA 1
ATOM 746 C C . VAL A 1 95 ? -15.344 2.849 26.539 1.00 40.66 95 VAL A C 1
ATOM 748 O O . VAL A 1 95 ? -15.541 2.737 25.331 1.00 40.66 95 VAL A O 1
ATOM 751 N N . VAL A 1 96 ? -14.390 2.164 27.173 1.00 45.59 96 VAL A N 1
ATOM 752 C CA . VAL A 1 96 ? -13.655 1.042 26.581 1.00 45.59 96 VAL A CA 1
ATOM 753 C C . VAL A 1 96 ? -14.584 -0.170 26.557 1.00 45.59 96 VAL A C 1
ATOM 755 O O . VAL A 1 96 ? -14.733 -0.872 27.559 1.00 45.59 96 VAL A O 1
ATOM 758 N N . ASN A 1 97 ? -15.198 -0.445 25.407 1.00 34.22 97 ASN A N 1
ATOM 759 C CA . ASN A 1 97 ? -15.791 -1.755 25.176 1.00 34.22 97 ASN A CA 1
ATOM 760 C C . ASN A 1 97 ? -14.659 -2.760 24.953 1.00 34.22 97 ASN A C 1
ATOM 762 O O . ASN A 1 97 ? -13.968 -2.745 23.937 1.00 34.22 97 ASN A O 1
ATOM 766 N N . ARG A 1 98 ? -14.449 -3.608 25.964 1.00 34.09 98 ARG A N 1
ATOM 767 C CA . ARG A 1 98 ? -13.557 -4.766 25.907 1.00 34.09 98 ARG A CA 1
ATOM 768 C C . ARG A 1 98 ? -13.966 -5.646 24.727 1.00 34.09 98 ARG A C 1
ATOM 770 O O . ARG A 1 98 ? -15.090 -6.140 24.695 1.00 34.09 98 ARG A O 1
ATOM 777 N N . ILE A 1 99 ? -13.041 -5.867 23.800 1.00 35.91 99 ILE A N 1
ATOM 778 C CA . ILE A 1 99 ? -13.136 -6.964 22.837 1.00 35.91 99 ILE A CA 1
ATOM 779 C C . ILE A 1 99 ? -12.963 -8.254 23.657 1.00 35.91 99 ILE A C 1
ATOM 781 O O . ILE A 1 99 ? -11.968 -8.390 24.373 1.00 35.91 99 ILE A O 1
ATOM 785 N N . LYS A 1 100 ? -13.976 -9.128 23.645 1.00 36.50 100 LYS A N 1
ATOM 786 C CA . LYS A 1 100 ? -13.838 -10.524 24.081 1.00 36.50 100 LYS A CA 1
ATOM 787 C C . LYS A 1 100 ? -13.211 -11.331 22.959 1.00 36.50 100 LYS A C 1
ATOM 789 O O . LYS A 1 100 ? -13.597 -11.066 21.802 1.00 36.50 100 LYS A O 1
#

Radius of gyration: 16.4 Å; chains: 1; bounding box: 31×32×46 Å

Organism: NCBI:txid1685480

Secondary structure (DSSP, 8-state):
-------TT----PPPTT--TT-PPTT-----HHHHHTT---SSPPHHHHHHHHHHT--GGGS-HHHHHHHHHHHHHHHHHT----S----SS-------

Foldseek 3Di:
DDPPPDPPPDDDDDDDPPDDQQNADVVDAHDDPCLCVPLPADPPGDPCLVVVCVVVVGGSSPDDPVRSSVVSVVVVVCVVLVHDDDPPDDDPDPDDDDDD

pLDDT: mean 79.86, std 18.74, range [32.06, 94.0]